Protein AF-A0A1E5MMP7-F1 (afdb_monomer_lite)

Foldseek 3Di:
DDQDDPPAPQFPDGDDQETEGEDADLEDEDDPSVLVVLVSSLVSRGAYEYEYAPNHDYDPVVVVSNVVSVHWYWHDDDQWIATDQAPDIGNDPVVRRPGDRPPPPPPPQPVPRDDDDDDDDDDDDPDDPPDDPCPVVVVVVVVVVVVVVVPCPDDDD

Sequence (157 aa):
MDDVTLAHPLVDAVGPGFVVHETDAAVVECSSERTGLLLEARRAGVVAVLLTPGSSRLTVAMSAMLRRTASSWVVREGDRYRAAGSDVVADDVATAMLAPQTVTRSATIGPGAVPWVEALVSVHHPASEAATLGRTAELLLAGLAGLADVGDVGPEA

Structure (mmCIF, N/CA/C/O backbone):
data_AF-A0A1E5MMP7-F1
#
_entry.id   AF-A0A1E5MMP7-F1
#
loop_
_atom_site.group_PDB
_atom_site.id
_atom_site.type_symbol
_atom_site.label_atom_id
_atom_site.label_alt_id
_atom_site.label_comp_id
_atom_site.label_asym_id
_atom_site.label_entity_id
_atom_site.label_seq_id
_atom_site.pdbx_PDB_ins_code
_atom_site.Cartn_x
_atom_site.Cartn_y
_atom_site.Cartn_z
_atom_site.occupancy
_atom_site.B_iso_or_equiv
_atom_site.auth_seq_id
_atom_site.auth_comp_id
_atom_site.auth_asym_id
_atom_site.auth_atom_id
_atom_site.pdbx_PDB_model_num
ATOM 1 N N . MET A 1 1 ? -17.734 -16.112 12.736 1.00 42.25 1 MET A N 1
ATOM 2 C CA . MET A 1 1 ? -16.912 -15.167 11.960 1.00 42.25 1 MET A CA 1
ATOM 3 C C . MET A 1 1 ? -15.584 -15.212 12.664 1.00 42.25 1 MET A C 1
ATOM 5 O O . MET A 1 1 ? -15.496 -14.675 13.758 1.00 42.25 1 MET A O 1
ATOM 9 N N . ASP A 1 2 ? -14.678 -16.048 12.167 1.00 48.28 2 ASP A N 1
ATOM 10 C CA . ASP A 1 2 ? -13.436 -16.332 12.880 1.00 48.28 2 ASP A CA 1
ATOM 11 C C . ASP A 1 2 ? -12.582 -15.070 12.871 1.00 48.28 2 ASP A C 1
ATOM 13 O O . ASP A 1 2 ? -12.334 -14.478 11.820 1.00 48.28 2 ASP A O 1
ATOM 17 N N . ASP A 1 3 ? -1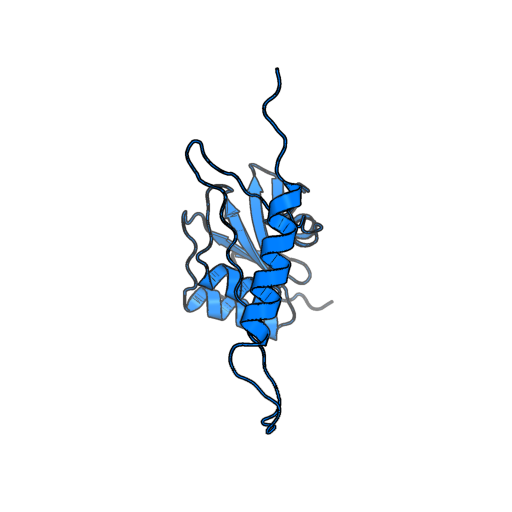2.235 -14.625 14.072 1.00 55.19 3 ASP A N 1
ATOM 18 C CA . ASP A 1 3 ? -11.435 -13.439 14.322 1.00 55.19 3 ASP A CA 1
ATOM 19 C C . ASP A 1 3 ? -10.042 -13.701 13.735 1.00 55.19 3 ASP A C 1
ATOM 21 O O . ASP A 1 3 ? -9.296 -14.549 14.236 1.00 55.19 3 ASP A O 1
ATOM 25 N N . VAL A 1 4 ? -9.715 -13.076 12.599 1.00 57.69 4 VAL A N 1
ATOM 26 C CA . VAL A 1 4 ? -8.447 -13.350 11.916 1.00 57.69 4 VAL A CA 1
ATOM 27 C C . VAL A 1 4 ? -7.315 -12.745 12.731 1.00 57.69 4 VAL A C 1
ATOM 29 O O . VAL A 1 4 ? -7.005 -11.565 12.621 1.00 57.69 4 VAL A O 1
ATOM 32 N N . THR A 1 5 ? -6.664 -13.576 13.535 1.00 66.50 5 THR A N 1
ATOM 33 C CA . THR A 1 5 ? -5.469 -13.197 14.287 1.00 66.50 5 THR A CA 1
ATOM 34 C C . THR A 1 5 ? -4.234 -13.662 13.519 1.00 66.50 5 THR A C 1
ATOM 36 O O . THR A 1 5 ? -3.766 -14.789 13.672 1.00 66.50 5 THR A O 1
ATOM 39 N N . LEU A 1 6 ? -3.697 -12.796 12.653 1.00 81.25 6 LEU A N 1
ATOM 40 C CA . LEU A 1 6 ? -2.367 -12.998 12.078 1.00 81.25 6 LEU A CA 1
ATOM 41 C C . LEU A 1 6 ? -1.324 -12.612 13.136 1.00 81.25 6 LEU A C 1
ATOM 43 O O . LEU A 1 6 ? -1.035 -11.433 13.334 1.00 81.25 6 LEU A O 1
ATOM 47 N N . ALA A 1 7 ? -0.771 -13.600 13.837 1.00 84.88 7 ALA A N 1
ATOM 48 C CA . ALA A 1 7 ? 0.271 -13.371 14.832 1.00 84.88 7 ALA A CA 1
ATOM 49 C C . ALA A 1 7 ? 1.629 -13.133 14.147 1.00 84.88 7 ALA A C 1
ATOM 51 O O . ALA A 1 7 ? 2.426 -14.056 13.997 1.00 84.88 7 ALA A O 1
ATOM 52 N N . HIS A 1 8 ? 1.883 -11.892 13.730 1.00 91.62 8 HIS A N 1
ATOM 53 C CA . HIS A 1 8 ? 3.151 -11.464 13.140 1.00 91.62 8 HIS A CA 1
ATOM 54 C C . HIS A 1 8 ? 3.699 -10.243 13.904 1.00 91.62 8 HIS A C 1
ATOM 56 O O . HIS A 1 8 ? 2.928 -9.339 14.221 1.00 91.62 8 HIS A O 1
ATOM 62 N N . PRO A 1 9 ? 5.013 -10.163 14.195 1.00 94.75 9 PRO A N 1
ATOM 63 C CA . PRO A 1 9 ? 5.583 -9.126 15.069 1.00 94.75 9 PRO A CA 1
ATOM 64 C C . PRO A 1 9 ? 5.453 -7.690 14.543 1.00 94.75 9 PRO A C 1
ATOM 66 O O . PRO A 1 9 ? 5.602 -6.750 15.310 1.00 94.75 9 PRO A O 1
ATOM 69 N N . LEU A 1 10 ? 5.200 -7.521 13.243 1.00 96.75 10 LEU A N 1
ATOM 70 C CA . LEU A 1 10 ? 4.954 -6.215 12.616 1.00 96.75 10 LEU A CA 1
ATOM 71 C C . LEU A 1 10 ? 3.470 -5.813 12.561 1.00 96.75 10 LEU A C 1
ATOM 73 O O . LEU A 1 10 ? 3.145 -4.827 11.909 1.00 96.75 10 LEU A O 1
ATOM 77 N N . VAL A 1 11 ? 2.561 -6.594 13.148 1.00 97.44 11 VAL A N 1
ATOM 78 C CA . VAL A 1 11 ? 1.138 -6.232 13.196 1.00 97.44 11 VAL A CA 1
ATOM 79 C C . VAL A 1 11 ? 0.896 -5.335 14.401 1.00 97.44 11 VAL A C 1
ATOM 81 O O . VAL A 1 11 ? 1.002 -5.779 15.541 1.00 97.44 11 VAL A O 1
ATOM 84 N N . ASP A 1 12 ? 0.528 -4.090 14.126 1.00 96.62 12 ASP A N 1
ATOM 85 C CA . ASP A 1 12 ? 0.220 -3.072 15.132 1.00 96.62 12 ASP A CA 1
ATOM 86 C C . ASP A 1 12 ? -1.281 -3.031 15.455 1.00 96.62 12 ASP A C 1
ATOM 88 O O . ASP A 1 12 ? -1.679 -2.763 16.588 1.00 96.62 12 ASP A O 1
ATOM 92 N N . ALA A 1 13 ? -2.131 -3.335 14.468 1.00 95.00 13 ALA A N 1
ATOM 93 C CA . ALA A 1 13 ? -3.575 -3.437 14.652 1.00 95.00 13 ALA A CA 1
ATOM 94 C C . ALA A 1 13 ? -4.201 -4.480 13.718 1.00 95.00 13 ALA A C 1
ATOM 96 O O . ALA A 1 13 ? -3.674 -4.799 12.651 1.00 95.00 13 ALA A O 1
ATOM 97 N N . VAL A 1 14 ? -5.366 -4.988 14.112 1.00 95.00 14 VAL A N 1
ATOM 98 C CA . VAL A 1 14 ? -6.152 -5.965 13.352 1.00 95.00 14 VAL A CA 1
ATOM 99 C C . VAL A 1 14 ? -7.551 -5.404 13.141 1.00 95.00 14 VAL A C 1
ATOM 101 O O . VAL A 1 14 ? -8.134 -4.821 14.055 1.00 95.00 14 VAL A O 1
ATOM 104 N N . GLY A 1 15 ? -8.092 -5.589 11.941 1.00 92.69 15 GLY A N 1
ATOM 105 C CA . GLY A 1 15 ? -9.480 -5.284 11.630 1.00 92.69 15 GLY A CA 1
ATOM 106 C C . GLY A 1 15 ? -10.137 -6.388 10.800 1.00 92.69 15 GLY A C 1
ATOM 107 O O . GLY A 1 15 ? -9.483 -7.355 10.399 1.00 92.69 15 GLY A O 1
ATOM 108 N N . PRO A 1 16 ? -11.446 -6.278 10.522 1.00 91.44 16 PRO A N 1
ATOM 109 C CA . PRO A 1 16 ? -12.168 -7.300 9.772 1.00 91.44 16 PRO A CA 1
ATOM 110 C C . PRO A 1 16 ? -11.598 -7.479 8.357 1.00 91.44 16 PRO A C 1
ATOM 112 O O . PRO A 1 16 ? -11.811 -6.647 7.477 1.00 91.44 16 PRO A O 1
ATOM 115 N N . GLY A 1 17 ? -10.871 -8.577 8.133 1.00 92.31 17 GLY A N 1
ATOM 116 C CA . GLY A 1 17 ? -10.273 -8.907 6.834 1.00 92.31 17 GLY A CA 1
ATOM 117 C C . GLY A 1 17 ? -8.964 -8.177 6.509 1.00 92.31 17 GLY A C 1
ATOM 118 O O . GLY A 1 17 ? -8.478 -8.296 5.382 1.00 92.31 17 GLY A O 1
ATOM 119 N N . PHE A 1 18 ? -8.374 -7.448 7.462 1.00 95.50 18 PHE A N 1
ATOM 120 C CA . PHE A 1 18 ? -7.105 -6.751 7.254 1.00 95.50 18 PHE A CA 1
ATOM 121 C C . PHE A 1 18 ? -6.245 -6.665 8.519 1.00 95.50 18 PHE A C 1
ATOM 123 O O . PHE A 1 18 ? -6.729 -6.768 9.643 1.00 95.50 18 PHE A O 1
ATOM 130 N N . VAL A 1 19 ? -4.951 -6.436 8.323 1.00 97.25 19 VAL A N 1
ATOM 131 C CA . VAL A 1 19 ? -3.984 -6.146 9.389 1.00 97.25 19 VAL A CA 1
ATOM 132 C C . VAL A 1 19 ? -3.212 -4.883 9.050 1.00 97.25 19 VAL A C 1
ATOM 134 O O . VAL A 1 19 ? -2.986 -4.598 7.876 1.00 97.25 19 VAL A O 1
ATOM 137 N N . VAL A 1 20 ? -2.803 -4.130 10.064 1.00 97.94 20 VAL A N 1
ATOM 138 C CA . VAL A 1 20 ? -2.092 -2.860 9.909 1.00 97.94 20 VAL A CA 1
ATOM 139 C C . VAL A 1 20 ? -0.668 -3.009 10.418 1.00 97.94 20 VAL A C 1
ATOM 141 O O . VAL A 1 20 ? -0.453 -3.510 11.519 1.00 97.94 20 VAL A O 1
ATOM 144 N N . HIS A 1 21 ? 0.280 -2.542 9.613 1.00 98.25 21 HIS A N 1
ATOM 145 C CA . HIS A 1 21 ? 1.643 -2.246 10.029 1.00 98.25 21 HIS A CA 1
ATOM 146 C C . HIS A 1 21 ? 1.875 -0.739 9.898 1.00 98.25 21 HIS A C 1
ATOM 148 O O . HIS A 1 21 ? 1.811 -0.202 8.789 1.00 98.25 21 HIS A O 1
ATOM 154 N N . GLU A 1 22 ? 2.133 -0.062 11.012 1.00 98.00 22 GLU A N 1
ATOM 155 C CA . GLU A 1 22 ? 2.418 1.366 11.071 1.00 98.00 22 GLU A CA 1
ATOM 156 C C . GLU A 1 22 ? 3.928 1.625 11.103 1.00 98.00 22 GLU A C 1
ATOM 158 O O . GLU A 1 22 ? 4.703 0.959 11.787 1.00 98.00 22 GLU A O 1
ATOM 163 N N . THR A 1 23 ? 4.370 2.627 10.347 1.00 97.81 23 THR A N 1
ATOM 164 C CA . THR A 1 23 ? 5.748 3.111 10.418 1.00 97.81 23 THR A CA 1
ATOM 165 C C . THR A 1 23 ? 5.822 4.598 10.096 1.00 97.81 23 THR A C 1
ATOM 167 O O . THR A 1 23 ? 5.119 5.103 9.222 1.00 97.81 23 THR A O 1
ATOM 170 N N . ASP A 1 24 ? 6.708 5.306 10.787 1.00 97.31 24 ASP A N 1
ATOM 171 C CA . ASP A 1 24 ? 7.023 6.720 10.580 1.00 97.31 24 ASP A CA 1
ATOM 172 C C . ASP A 1 24 ? 8.264 6.936 9.694 1.00 97.31 24 ASP A C 1
ATOM 174 O O . ASP A 1 24 ? 8.714 8.069 9.507 1.00 97.31 24 ASP A O 1
ATOM 178 N N . ALA A 1 25 ? 8.809 5.866 9.106 1.00 96.75 25 ALA A N 1
ATOM 179 C CA . ALA A 1 25 ? 9.983 5.942 8.251 1.00 96.75 25 ALA A CA 1
ATOM 180 C C . ALA A 1 25 ? 9.749 6.883 7.055 1.00 96.75 25 ALA A C 1
ATOM 182 O O . ALA A 1 25 ? 8.778 6.754 6.303 1.00 96.75 25 ALA A O 1
ATOM 183 N N . ALA A 1 26 ? 10.681 7.816 6.837 1.00 95.38 26 ALA A N 1
ATOM 184 C CA . ALA A 1 26 ? 10.625 8.744 5.704 1.00 95.38 26 ALA A CA 1
ATOM 185 C C . ALA A 1 26 ? 10.743 8.018 4.350 1.00 95.38 26 ALA A C 1
ATOM 187 O O . ALA A 1 26 ? 10.132 8.423 3.360 1.00 95.38 26 ALA A O 1
ATOM 188 N N . VAL A 1 27 ? 11.511 6.927 4.311 1.00 96.81 27 VAL A N 1
ATOM 189 C CA . VAL A 1 27 ? 11.618 6.019 3.167 1.00 96.81 27 VAL A CA 1
ATOM 190 C C . VAL A 1 27 ? 11.335 4.609 3.660 1.00 96.81 27 VAL A C 1
ATOM 192 O O . VAL A 1 27 ? 12.056 4.123 4.522 1.00 96.81 27 VAL A O 1
ATOM 195 N N . VAL A 1 28 ? 10.309 3.961 3.108 1.00 97.81 28 VAL A N 1
ATOM 196 C CA . VAL A 1 28 ? 9.929 2.591 3.468 1.00 97.81 28 VAL A CA 1
ATOM 197 C C . VAL A 1 28 ? 10.524 1.604 2.466 1.00 97.81 28 VAL A C 1
ATOM 199 O O . VAL A 1 28 ? 10.146 1.528 1.286 1.00 97.81 28 VAL A O 1
ATOM 202 N N . GLU A 1 29 ? 11.495 0.848 2.947 1.00 97.56 29 GLU A N 1
ATOM 203 C CA . GLU A 1 29 ? 12.198 -0.216 2.252 1.00 97.56 29 GLU A CA 1
ATOM 204 C C . GLU A 1 29 ? 11.446 -1.554 2.293 1.00 97.56 29 GLU A C 1
ATOM 206 O O . GLU A 1 29 ? 10.623 -1.827 3.167 1.00 97.56 29 GLU A O 1
ATOM 211 N N . CYS A 1 30 ? 11.758 -2.424 1.332 1.00 97.81 30 CYS A N 1
ATOM 212 C CA . CYS A 1 30 ? 11.223 -3.783 1.273 1.00 97.81 30 CYS A CA 1
ATOM 213 C C . CYS A 1 30 ? 12.120 -4.740 2.073 1.00 97.81 30 CYS A C 1
ATOM 215 O O . CYS A 1 30 ? 12.876 -5.516 1.489 1.00 97.81 30 CYS A O 1
ATOM 217 N N . SER A 1 31 ? 12.075 -4.656 3.404 1.00 97.75 31 SER A N 1
ATOM 218 C CA . SER A 1 31 ? 12.849 -5.549 4.277 1.00 97.75 31 SER A CA 1
ATOM 219 C C . SER A 1 31 ? 12.318 -6.992 4.248 1.00 97.75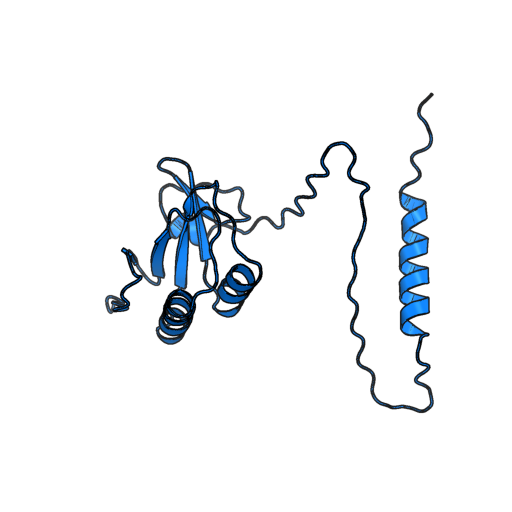 31 SER A C 1
ATOM 221 O O . SER A 1 31 ? 11.206 -7.262 3.771 1.00 97.75 31 SER A O 1
ATOM 223 N N . SER A 1 32 ? 13.105 -7.934 4.771 1.00 97.56 32 SER A N 1
ATOM 224 C CA . SER A 1 32 ? 12.701 -9.336 4.935 1.00 97.56 32 SER A CA 1
ATOM 225 C C . SER A 1 32 ? 11.456 -9.483 5.804 1.00 97.56 32 SER A C 1
ATOM 227 O O . SER A 1 32 ? 10.551 -10.232 5.449 1.00 97.56 32 SER A O 1
ATOM 229 N N . GLU A 1 33 ? 11.376 -8.737 6.903 1.00 96.94 33 GLU A N 1
ATOM 230 C CA . GLU A 1 33 ? 10.285 -8.808 7.877 1.00 96.94 33 GLU A CA 1
ATOM 231 C C . GLU A 1 33 ? 8.981 -8.286 7.272 1.00 96.94 33 GLU A C 1
ATOM 233 O O . GLU A 1 33 ? 7.941 -8.931 7.382 1.00 96.94 33 GLU A O 1
ATOM 238 N N . ARG A 1 34 ? 9.033 -7.151 6.560 1.00 97.75 34 ARG A N 1
ATOM 239 C CA . ARG A 1 34 ? 7.855 -6.620 5.857 1.00 97.75 34 ARG A CA 1
ATOM 240 C C . ARG A 1 34 ? 7.421 -7.547 4.733 1.00 97.75 34 ARG A C 1
ATOM 242 O O . ARG A 1 34 ? 6.233 -7.775 4.549 1.00 97.75 34 ARG A O 1
ATOM 249 N N . THR A 1 35 ? 8.374 -8.130 4.011 1.00 98.00 35 THR A N 1
ATOM 250 C CA . THR A 1 35 ? 8.063 -9.142 2.995 1.00 98.00 35 THR A CA 1
ATOM 251 C C . THR A 1 35 ? 7.372 -10.357 3.621 1.00 98.00 35 THR A C 1
ATOM 253 O O . THR A 1 35 ? 6.383 -10.834 3.068 1.00 98.00 35 THR A O 1
ATOM 256 N N . GLY A 1 36 ? 7.849 -10.820 4.783 1.00 97.56 36 GLY A N 1
ATOM 257 C CA . GLY A 1 36 ? 7.227 -11.883 5.574 1.00 97.56 36 GLY A CA 1
ATOM 258 C C . GLY A 1 36 ? 5.771 -11.567 5.902 1.00 97.56 36 GLY A C 1
ATOM 259 O O . GLY A 1 36 ? 4.885 -12.309 5.481 1.00 97.56 36 GLY A O 1
ATOM 260 N N . LEU A 1 37 ? 5.519 -10.403 6.511 1.00 97.81 37 LEU A N 1
ATOM 261 C CA . LEU A 1 37 ? 4.169 -9.927 6.823 1.00 97.81 37 LEU A CA 1
ATOM 262 C C . LEU A 1 37 ? 3.241 -9.956 5.601 1.00 97.81 37 LEU A C 1
ATOM 264 O O . LEU A 1 37 ? 2.144 -10.506 5.665 1.00 97.81 37 LEU A O 1
ATOM 268 N N . LEU A 1 38 ? 3.667 -9.362 4.480 1.00 98.00 38 LEU A N 1
ATOM 269 C CA . LEU A 1 38 ? 2.831 -9.244 3.281 1.00 98.00 38 LEU A CA 1
ATOM 270 C C . LEU A 1 38 ? 2.488 -10.616 2.678 1.00 98.00 38 LEU A C 1
ATOM 272 O O . LEU A 1 38 ? 1.375 -10.832 2.192 1.00 98.00 38 LEU A O 1
ATOM 276 N N . LEU A 1 39 ? 3.435 -11.556 2.708 1.00 96.88 39 LEU A N 1
ATOM 277 C CA . LEU A 1 39 ? 3.225 -12.918 2.218 1.00 96.88 39 LEU A CA 1
ATOM 278 C C . LEU A 1 39 ? 2.339 -13.739 3.158 1.00 96.88 39 LEU A C 1
ATOM 280 O O . LEU A 1 39 ? 1.486 -14.490 2.679 1.00 96.88 39 LEU A O 1
ATOM 284 N N . GLU A 1 40 ? 2.517 -13.597 4.469 1.00 96.94 40 GLU A N 1
ATOM 285 C CA . GLU A 1 40 ? 1.697 -14.269 5.476 1.00 96.94 40 GLU A CA 1
ATOM 286 C C . GLU A 1 40 ? 0.254 -13.765 5.460 1.00 96.94 40 GLU A C 1
ATOM 288 O O . GLU A 1 40 ? -0.664 -14.582 5.387 1.00 96.94 40 GLU A O 1
ATOM 293 N N . ALA A 1 41 ? 0.044 -12.446 5.409 1.00 96.00 41 ALA A N 1
ATOM 294 C CA . ALA A 1 41 ? -1.278 -11.840 5.266 1.00 96.00 41 ALA A CA 1
ATOM 295 C C . ALA A 1 41 ? -1.998 -12.364 4.015 1.00 96.00 41 ALA A C 1
ATOM 297 O O . ALA A 1 41 ? -3.124 -12.860 4.094 1.00 96.00 41 ALA A O 1
ATOM 298 N N . ARG A 1 42 ? -1.302 -12.379 2.869 1.00 94.75 42 ARG A N 1
ATOM 299 C CA . ARG A 1 42 ? -1.838 -12.940 1.622 1.00 94.75 42 ARG A CA 1
ATOM 300 C C . ARG A 1 42 ? -2.197 -14.418 1.760 1.00 94.75 42 ARG A C 1
ATOM 302 O O . ARG A 1 42 ? -3.230 -14.843 1.249 1.00 94.75 42 ARG A O 1
ATOM 309 N N . ARG A 1 43 ? -1.352 -15.214 2.423 1.00 93.44 43 ARG A N 1
ATOM 310 C CA . ARG A 1 43 ? -1.603 -16.644 2.660 1.00 93.44 43 ARG A CA 1
ATOM 311 C C . ARG A 1 43 ? -2.811 -16.868 3.569 1.00 93.44 43 ARG A C 1
ATOM 313 O O . ARG A 1 43 ? -3.548 -17.824 3.351 1.00 93.44 43 ARG A O 1
ATOM 320 N N . ALA A 1 44 ? -3.010 -15.990 4.546 1.00 92.50 44 ALA A N 1
ATOM 321 C CA . ALA A 1 44 ? -4.157 -15.983 5.447 1.00 92.50 44 ALA A CA 1
ATOM 322 C C . ALA A 1 44 ? -5.427 -15.378 4.816 1.00 92.50 44 ALA A C 1
ATOM 324 O O . ALA A 1 44 ? -6.482 -15.394 5.442 1.00 92.50 44 ALA A O 1
ATOM 325 N N . GLY A 1 45 ? -5.349 -14.861 3.584 1.00 93.19 45 GLY A N 1
ATOM 326 C CA . GLY A 1 45 ? -6.490 -14.266 2.889 1.00 93.19 45 GLY A CA 1
ATOM 327 C C . GLY A 1 45 ? -6.915 -12.903 3.440 1.00 93.19 45 GLY A C 1
ATOM 328 O O . GLY A 1 45 ? -8.059 -12.508 3.231 1.00 93.19 45 GLY A O 1
ATOM 329 N N . VAL A 1 46 ? -6.018 -12.189 4.126 1.00 94.44 46 VAL A N 1
ATOM 330 C CA . VAL A 1 46 ? -6.264 -10.834 4.640 1.00 94.44 46 VAL A CA 1
ATOM 331 C C . VAL A 1 46 ? -5.409 -9.794 3.937 1.00 94.44 46 VAL A C 1
ATOM 333 O O . VAL A 1 46 ? -4.305 -10.070 3.463 1.00 94.44 46 VAL A O 1
ATOM 336 N N . VAL A 1 47 ? -5.923 -8.568 3.882 1.00 95.31 47 VAL A N 1
ATOM 337 C CA . VAL A 1 47 ? -5.206 -7.428 3.312 1.00 95.31 47 VAL A CA 1
ATOM 338 C C . VAL A 1 47 ? -4.217 -6.905 4.347 1.00 95.31 47 VAL A C 1
ATOM 340 O O . VAL A 1 47 ? -4.604 -6.481 5.430 1.00 95.31 47 VAL A O 1
ATOM 343 N N . ALA A 1 48 ? -2.929 -6.901 4.022 1.00 97.44 48 ALA A N 1
ATOM 344 C CA . ALA A 1 48 ? -1.980 -6.103 4.786 1.00 97.44 48 ALA A CA 1
ATOM 345 C C . ALA A 1 48 ? -2.108 -4.628 4.382 1.00 97.44 48 ALA A C 1
ATOM 347 O O . ALA A 1 48 ? -2.127 -4.301 3.192 1.00 97.44 48 ALA A O 1
ATOM 348 N N . VAL A 1 49 ? -2.180 -3.747 5.372 1.00 98.25 49 VAL A N 1
ATOM 349 C CA . VAL A 1 49 ? -2.189 -2.297 5.213 1.00 98.25 49 VAL A CA 1
ATOM 350 C C . VAL A 1 49 ? -0.886 -1.751 5.774 1.00 98.25 49 VAL A C 1
ATOM 352 O O . VAL A 1 49 ? -0.615 -1.872 6.965 1.00 98.25 49 VAL A O 1
ATOM 355 N N . LEU A 1 50 ? -0.084 -1.134 4.914 1.00 98.50 50 LEU A N 1
ATOM 356 C CA . LEU A 1 50 ? 1.034 -0.308 5.343 1.00 98.50 50 LEU A CA 1
ATOM 357 C C . LEU A 1 50 ? 0.495 1.091 5.649 1.00 98.50 50 LEU A C 1
ATOM 359 O O . LEU A 1 50 ? 0.006 1.757 4.738 1.00 98.50 50 LEU A O 1
ATOM 363 N N . LEU A 1 51 ? 0.589 1.528 6.902 1.00 98.44 51 LEU A N 1
ATOM 364 C CA . LEU A 1 51 ? 0.159 2.848 7.351 1.00 98.44 51 LEU A CA 1
ATOM 365 C C . LEU A 1 51 ? 1.373 3.752 7.579 1.00 98.44 51 LEU A C 1
ATOM 367 O O . LEU A 1 51 ? 2.266 3.415 8.354 1.00 98.44 51 LEU A O 1
ATOM 371 N N . THR A 1 52 ? 1.406 4.909 6.917 1.00 98.38 52 THR A N 1
ATOM 372 C CA . THR A 1 52 ? 2.508 5.878 7.050 1.00 98.38 52 THR A CA 1
ATOM 373 C C . THR A 1 52 ? 2.002 7.311 7.207 1.00 98.38 52 THR A C 1
ATOM 375 O O . THR A 1 52 ? 0.889 7.616 6.784 1.00 98.38 52 THR A O 1
ATOM 378 N N . PRO A 1 53 ? 2.810 8.250 7.725 1.00 96.12 53 PRO A N 1
ATOM 379 C CA . PRO A 1 53 ? 2.587 9.680 7.515 1.00 96.12 53 PRO A CA 1
ATOM 380 C C . PRO A 1 53 ? 2.608 10.063 6.025 1.00 96.12 53 PRO A C 1
ATOM 382 O O . PRO A 1 53 ? 3.197 9.365 5.195 1.00 96.12 53 PRO A O 1
ATOM 385 N N . GLY A 1 54 ? 2.026 11.218 5.680 1.00 91.44 54 GLY A N 1
ATOM 386 C CA . GLY A 1 54 ? 2.028 11.743 4.302 1.00 91.44 54 GLY A CA 1
ATOM 387 C C . GLY A 1 54 ? 3.382 12.212 3.770 1.00 91.44 54 GLY A C 1
ATOM 388 O O . GLY A 1 54 ? 3.527 12.443 2.573 1.00 91.44 54 GLY A O 1
ATOM 389 N N . SER A 1 55 ? 4.387 12.330 4.637 1.00 91.12 55 SER A N 1
ATOM 390 C CA . SER A 1 55 ? 5.768 12.637 4.256 1.00 91.12 55 SER A CA 1
ATOM 391 C C . SER A 1 55 ? 6.561 11.411 3.789 1.00 91.12 55 SER A C 1
ATOM 393 O O . SER A 1 55 ? 7.625 11.578 3.187 1.00 91.12 55 SER A O 1
ATOM 395 N N . SER A 1 56 ? 6.071 10.197 4.054 1.00 94.44 56 SER A N 1
ATOM 396 C CA . SER A 1 56 ? 6.767 8.956 3.721 1.00 94.44 56 SER A CA 1
ATOM 397 C C . SER A 1 56 ? 6.721 8.645 2.228 1.00 94.44 56 SER A C 1
ATOM 399 O O . SER A 1 56 ? 5.771 8.967 1.514 1.00 94.44 56 SER A O 1
ATOM 401 N N . ARG A 1 57 ? 7.757 7.959 1.745 1.00 95.94 57 ARG A N 1
ATOM 402 C CA . ARG A 1 57 ? 7.846 7.460 0.368 1.00 95.94 57 ARG A CA 1
ATOM 403 C C . ARG A 1 57 ? 8.186 5.982 0.370 1.00 95.94 57 ARG A C 1
ATOM 405 O O . ARG A 1 57 ? 9.008 5.537 1.164 1.00 95.94 57 ARG A O 1
ATOM 412 N N . LEU A 1 58 ? 7.611 5.222 -0.554 1.00 96.56 58 LEU A N 1
ATOM 413 C CA . LEU A 1 58 ? 7.999 3.827 -0.745 1.00 96.56 58 LEU A CA 1
ATOM 414 C C . LEU A 1 58 ? 9.196 3.729 -1.685 1.00 96.56 58 LEU A C 1
ATOM 416 O O . LEU A 1 58 ? 9.258 4.403 -2.714 1.00 96.56 58 LEU A O 1
ATOM 420 N N . THR A 1 59 ? 10.108 2.810 -1.384 1.00 96.44 59 THR A N 1
ATOM 421 C CA . THR A 1 59 ? 11.024 2.299 -2.409 1.00 96.44 59 THR A CA 1
ATOM 422 C C . THR A 1 59 ? 10.234 1.614 -3.533 1.00 96.44 59 THR A C 1
ATOM 424 O O . THR A 1 59 ? 9.139 1.083 -3.315 1.00 96.44 59 THR A O 1
ATOM 427 N N . VAL A 1 60 ? 10.803 1.564 -4.743 1.00 94.69 60 VAL A N 1
ATOM 428 C CA . VAL A 1 60 ? 10.181 0.871 -5.891 1.00 94.69 60 VAL A CA 1
ATOM 429 C C . VAL A 1 60 ? 9.888 -0.596 -5.561 1.00 94.69 60 VAL A C 1
ATOM 431 O O . VAL A 1 60 ? 8.814 -1.099 -5.890 1.00 94.69 60 VAL A O 1
ATOM 434 N N . ALA A 1 61 ? 10.808 -1.260 -4.855 1.00 95.50 61 ALA A N 1
ATOM 435 C CA . ALA A 1 61 ? 10.648 -2.643 -4.418 1.00 95.50 61 ALA A CA 1
ATOM 436 C C . ALA A 1 61 ? 9.444 -2.820 -3.479 1.00 95.50 61 ALA A C 1
ATOM 438 O O . ALA A 1 61 ? 8.626 -3.709 -3.706 1.00 95.50 61 ALA A O 1
ATOM 439 N N . MET A 1 62 ? 9.284 -1.943 -2.482 1.00 97.81 62 MET A N 1
ATOM 440 C CA . MET A 1 62 ? 8.158 -2.022 -1.546 1.00 97.81 62 MET A CA 1
ATOM 441 C C . MET A 1 62 ? 6.825 -1.751 -2.254 1.00 97.81 62 MET A C 1
ATOM 443 O O . MET A 1 62 ? 5.861 -2.493 -2.084 1.00 97.81 62 MET A O 1
ATOM 447 N N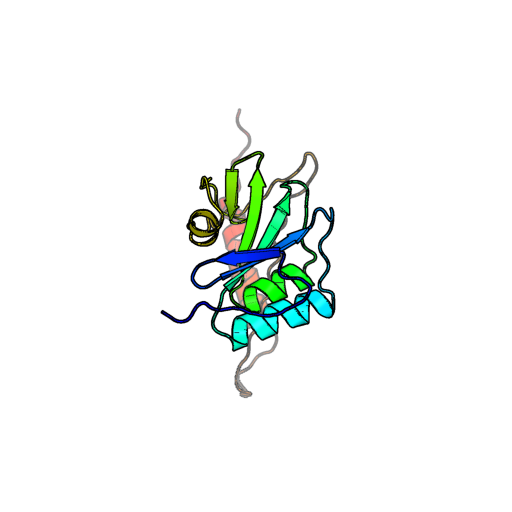 . SER A 1 63 ? 6.793 -0.746 -3.136 1.00 95.81 63 SER A N 1
ATOM 448 C CA . SER A 1 63 ? 5.622 -0.440 -3.966 1.00 95.81 63 SER A CA 1
ATOM 449 C C . SER A 1 63 ? 5.216 -1.626 -4.857 1.00 95.81 63 SER A C 1
ATOM 451 O O . SER A 1 63 ? 4.032 -1.946 -4.982 1.00 95.81 63 SER A O 1
ATOM 453 N N . ALA A 1 64 ? 6.189 -2.316 -5.463 1.00 94.75 64 ALA A N 1
ATOM 454 C CA . ALA A 1 64 ? 5.940 -3.518 -6.255 1.00 94.75 64 ALA A CA 1
ATOM 455 C C . ALA A 1 64 ? 5.451 -4.693 -5.397 1.00 94.75 64 ALA A C 1
ATOM 457 O O . ALA A 1 64 ? 4.559 -5.427 -5.827 1.00 94.75 64 ALA A O 1
ATOM 458 N N . MET A 1 65 ? 6.000 -4.855 -4.190 1.00 96.94 65 MET A N 1
ATOM 459 C CA . MET A 1 65 ? 5.590 -5.913 -3.273 1.00 96.94 65 MET A CA 1
ATOM 460 C C . MET A 1 65 ? 4.128 -5.750 -2.850 1.00 96.94 65 MET A C 1
ATOM 462 O O . MET A 1 65 ? 3.367 -6.700 -3.008 1.00 96.94 65 MET A O 1
ATOM 466 N N . LEU A 1 66 ? 3.712 -4.546 -2.435 1.00 96.25 66 LEU A N 1
ATOM 467 C CA . LEU A 1 66 ? 2.319 -4.269 -2.061 1.00 96.25 66 LEU A CA 1
ATOM 468 C C . LEU A 1 66 ? 1.339 -4.615 -3.189 1.00 96.25 66 LEU A C 1
ATOM 470 O O . LEU A 1 66 ? 0.342 -5.296 -2.959 1.00 96.25 66 LEU A O 1
ATOM 474 N N . ARG A 1 67 ? 1.657 -4.232 -4.436 1.00 93.62 67 ARG A N 1
ATOM 475 C CA . ARG A 1 67 ? 0.841 -4.609 -5.603 1.00 93.62 67 ARG A CA 1
ATOM 476 C C . ARG A 1 67 ? 0.771 -6.123 -5.791 1.00 93.62 67 ARG A C 1
ATOM 478 O O . ARG A 1 67 ? -0.304 -6.664 -6.033 1.00 93.62 67 ARG A O 1
ATOM 485 N N . ARG A 1 68 ? 1.905 -6.820 -5.677 1.00 94.50 68 ARG A N 1
ATOM 486 C CA . ARG A 1 68 ? 1.985 -8.279 -5.857 1.00 94.50 68 ARG A CA 1
ATOM 487 C C . ARG A 1 68 ? 1.175 -9.038 -4.805 1.00 94.50 68 ARG A C 1
ATOM 489 O O . ARG A 1 68 ? 0.665 -10.121 -5.098 1.00 94.50 68 ARG A O 1
ATOM 496 N N . THR A 1 69 ? 1.070 -8.495 -3.597 1.00 94.56 69 THR A N 1
ATOM 497 C CA . THR A 1 69 ? 0.325 -9.102 -2.492 1.00 94.56 69 THR A CA 1
ATOM 498 C C . THR A 1 69 ? -1.097 -8.572 -2.340 1.00 94.56 69 THR A C 1
ATOM 500 O O . THR A 1 69 ? -1.773 -8.986 -1.405 1.00 94.56 69 THR A O 1
ATOM 503 N N . ALA A 1 70 ? -1.567 -7.721 -3.264 1.00 93.69 70 ALA A N 1
ATOM 504 C CA . ALA A 1 70 ? -2.859 -7.033 -3.170 1.00 93.69 70 ALA A CA 1
ATOM 505 C C . ALA A 1 70 ? -3.048 -6.325 -1.812 1.00 93.69 70 ALA A C 1
ATOM 507 O O . ALA A 1 70 ? -4.126 -6.322 -1.225 1.00 93.69 70 ALA A O 1
ATOM 508 N N . SER A 1 71 ? -1.954 -5.768 -1.298 1.00 95.81 71 SER A N 1
ATOM 509 C CA . SER A 1 71 ? -1.882 -5.036 -0.038 1.00 95.81 71 SER A CA 1
ATOM 510 C C . SER A 1 71 ? -2.055 -3.541 -0.284 1.00 95.81 71 SER A C 1
ATOM 512 O O . SER A 1 71 ? -1.762 -3.045 -1.374 1.00 95.81 71 SER A O 1
ATOM 514 N N . SER A 1 72 ? -2.525 -2.819 0.730 1.00 96.06 72 SER A N 1
ATOM 515 C CA . SER A 1 72 ? -2.837 -1.395 0.618 1.00 96.06 72 SER A CA 1
ATOM 516 C C . SER A 1 72 ? -1.751 -0.531 1.253 1.00 96.06 72 SER A C 1
ATOM 518 O O . SER A 1 72 ? -1.154 -0.907 2.261 1.00 96.06 72 SER A O 1
ATOM 520 N N . TRP A 1 73 ? -1.505 0.638 0.665 1.00 97.62 73 TRP A N 1
ATOM 521 C CA . TRP A 1 73 ? -0.748 1.708 1.307 1.00 97.62 73 TRP A CA 1
ATOM 522 C C . TRP A 1 73 ? -1.730 2.801 1.705 1.00 97.62 73 TRP A C 1
ATOM 524 O O . TRP A 1 73 ? -2.378 3.395 0.845 1.00 97.62 73 TRP A O 1
ATOM 534 N N . VAL A 1 7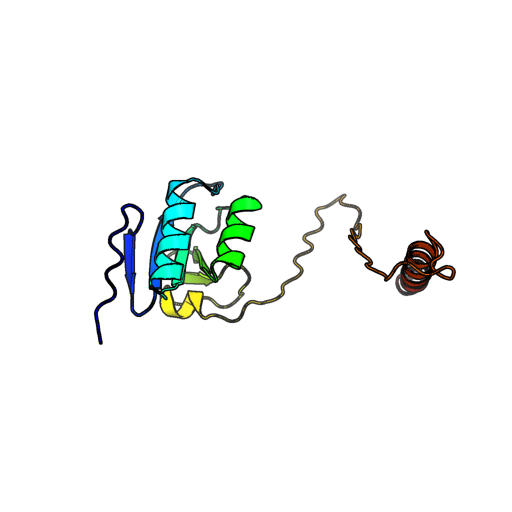4 ? -1.840 3.057 3.003 1.00 97.94 74 VAL A N 1
ATOM 535 C CA . VAL A 1 74 ? -2.673 4.114 3.569 1.00 97.94 74 VAL A CA 1
ATOM 536 C C . VAL A 1 74 ? -1.774 5.169 4.198 1.00 97.94 74 VAL A C 1
ATOM 538 O O . VAL A 1 74 ? -0.769 4.877 4.843 1.00 97.94 74 VAL A O 1
ATOM 541 N N . VAL A 1 75 ? -2.153 6.418 3.989 1.00 97.44 75 VAL A N 1
ATOM 542 C CA . VAL A 1 75 ? -1.491 7.602 4.504 1.00 97.44 75 VAL A CA 1
ATOM 543 C C . VAL A 1 75 ? -2.358 8.214 5.598 1.00 97.44 75 VAL A C 1
ATOM 545 O O . VAL A 1 75 ? -3.550 8.438 5.390 1.00 97.44 75 VAL A O 1
ATOM 548 N N . ARG A 1 76 ? -1.752 8.506 6.750 1.00 96.25 76 ARG A N 1
ATOM 549 C CA . ARG A 1 76 ? -2.349 9.291 7.832 1.00 96.25 76 ARG A CA 1
ATOM 550 C C . ARG A 1 76 ? -2.148 10.786 7.579 1.00 96.25 76 ARG A C 1
ATOM 552 O O . ARG A 1 76 ? -1.022 11.248 7.371 1.00 96.25 76 ARG A O 1
ATOM 559 N N . GLU A 1 77 ? -3.240 11.535 7.665 1.00 91.25 77 GLU A N 1
ATOM 560 C CA . GLU A 1 77 ? -3.326 12.989 7.515 1.00 91.25 77 GLU A CA 1
ATOM 561 C C . GLU A 1 77 ? -4.013 13.594 8.746 1.00 91.25 77 GLU A C 1
ATOM 563 O O . GLU A 1 77 ? -5.223 13.826 8.765 1.00 91.25 77 GLU A O 1
ATOM 568 N N . GLY A 1 78 ? -3.234 13.816 9.808 1.00 90.31 78 GLY A N 1
ATOM 569 C CA . GLY A 1 78 ? -3.789 14.151 11.122 1.00 90.31 78 GLY A CA 1
ATOM 570 C C . GLY A 1 78 ? -4.594 12.974 11.674 1.00 90.31 78 GLY A C 1
ATOM 571 O O . GLY A 1 78 ? -4.064 11.869 11.761 1.00 90.31 78 GLY A O 1
ATOM 572 N N . ASP A 1 79 ? -5.868 13.209 11.981 1.00 92.19 79 ASP A N 1
ATOM 573 C CA . ASP A 1 79 ? -6.792 12.192 12.507 1.00 92.19 79 ASP A CA 1
ATOM 574 C C . ASP A 1 79 ? -7.552 11.429 11.406 1.00 92.19 79 ASP A C 1
ATOM 576 O O . ASP A 1 79 ? -8.454 10.648 11.698 1.00 92.19 79 ASP A O 1
ATOM 580 N N . ARG A 1 80 ? -7.217 11.666 10.130 1.00 96.12 80 ARG A N 1
ATOM 581 C CA . ARG A 1 80 ? -7.878 11.046 8.974 1.00 96.12 80 ARG A CA 1
ATOM 582 C C . ARG A 1 80 ? -6.913 10.218 8.132 1.00 96.12 80 ARG A C 1
ATOM 584 O O . ARG A 1 80 ? -5.693 10.321 8.264 1.00 96.12 80 ARG A O 1
ATOM 591 N N . TYR A 1 81 ? -7.470 9.403 7.245 1.00 97.44 81 TYR A N 1
ATOM 592 C CA . TYR A 1 81 ? -6.756 8.396 6.466 1.00 97.44 81 TYR A CA 1
ATOM 593 C C . TYR A 1 81 ? -7.094 8.496 4.984 1.00 97.44 81 TYR A C 1
ATOM 595 O O . TYR A 1 81 ? -8.207 8.850 4.607 1.00 97.44 81 TYR A O 1
ATOM 603 N N . ARG A 1 82 ? -6.145 8.141 4.123 1.00 96.12 82 ARG A N 1
ATOM 604 C CA . ARG A 1 82 ? -6.328 8.143 2.669 1.00 96.12 82 ARG A CA 1
ATOM 605 C C . ARG A 1 82 ? -5.502 7.036 2.039 1.00 96.12 82 ARG A C 1
ATOM 607 O O . ARG A 1 82 ? -4.324 6.910 2.360 1.00 96.12 82 ARG A O 1
ATOM 614 N N . ALA A 1 83 ? -6.066 6.247 1.129 1.00 94.69 83 ALA A N 1
ATOM 615 C CA . ALA A 1 83 ? -5.239 5.332 0.344 1.00 94.69 83 ALA A CA 1
ATOM 616 C C . ALA A 1 83 ? -4.276 6.123 -0.552 1.00 94.69 83 ALA A C 1
ATOM 618 O O . ALA A 1 83 ? -4.662 7.106 -1.185 1.00 94.69 83 ALA A O 1
ATOM 619 N N . ALA A 1 84 ? -3.021 5.695 -0.629 1.00 89.62 84 ALA A N 1
ATOM 620 C CA . ALA A 1 84 ? -2.027 6.334 -1.473 1.00 89.62 84 ALA A CA 1
ATOM 621 C C . ALA A 1 84 ? -2.442 6.236 -2.947 1.00 89.62 84 ALA A C 1
ATOM 623 O O . ALA A 1 84 ? -2.551 5.141 -3.487 1.00 89.62 84 ALA A O 1
ATOM 624 N N . GLY A 1 85 ? -2.657 7.385 -3.591 1.00 83.12 85 GLY A N 1
ATOM 625 C CA . GLY A 1 85 ? -3.211 7.456 -4.947 1.00 83.12 85 GLY A CA 1
ATOM 626 C C . GLY A 1 85 ? -4.723 7.694 -4.998 1.00 83.12 85 GLY A C 1
ATOM 627 O O . GLY A 1 85 ? -5.264 7.841 -6.082 1.00 83.12 85 GLY A O 1
ATOM 628 N N . SER A 1 86 ? -5.414 7.789 -3.863 1.00 88.62 86 SER A N 1
ATOM 629 C CA . SER A 1 86 ? -6.789 8.292 -3.791 1.00 88.62 86 SER A CA 1
ATOM 630 C C . SER A 1 86 ? -6.801 9.769 -3.391 1.00 88.62 86 SER A C 1
ATOM 632 O O . SER A 1 86 ? -5.894 10.240 -2.706 1.00 88.62 86 SER A O 1
ATOM 634 N N . ASP A 1 87 ? -7.829 10.506 -3.802 1.00 89.25 87 ASP A N 1
ATOM 635 C CA . ASP A 1 87 ? -8.190 11.829 -3.277 1.00 89.25 87 ASP A CA 1
ATOM 636 C C . ASP A 1 87 ? -9.255 11.756 -2.166 1.00 89.25 87 ASP A C 1
ATOM 638 O O . ASP A 1 87 ? -9.544 12.760 -1.514 1.00 89.25 87 ASP A O 1
ATOM 642 N N . VAL A 1 88 ? -9.791 10.563 -1.895 1.00 91.81 88 VAL A N 1
ATOM 643 C CA . VAL A 1 88 ? -10.815 10.334 -0.875 1.00 91.81 88 VAL A CA 1
ATOM 644 C C . VAL A 1 88 ? -10.175 10.179 0.502 1.00 91.81 88 VAL A C 1
ATOM 646 O O . VAL A 1 88 ? -9.422 9.240 0.761 1.00 91.81 88 VAL A O 1
ATOM 649 N N . VAL A 1 89 ? -10.517 11.096 1.403 1.00 94.62 89 VAL A N 1
ATOM 650 C CA . VAL A 1 89 ? -10.137 11.047 2.818 1.00 94.62 89 VAL A CA 1
ATOM 651 C C . VAL A 1 89 ? -11.259 10.382 3.620 1.00 94.62 89 VAL A C 1
ATOM 653 O O . VAL A 1 89 ? -12.431 10.687 3.407 1.00 94.62 89 VAL A O 1
ATOM 656 N N . ALA A 1 90 ? -10.900 9.504 4.552 1.00 96.19 90 ALA A N 1
ATOM 657 C CA . ALA A 1 90 ? -11.807 8.759 5.414 1.00 96.19 90 ALA A CA 1
ATOM 658 C C . ALA A 1 90 ? -11.419 8.883 6.895 1.00 96.19 90 ALA A C 1
ATOM 660 O O . ALA A 1 90 ? -10.275 9.195 7.228 1.00 96.19 90 ALA A O 1
ATOM 661 N N . ASP A 1 91 ? -12.373 8.605 7.781 1.00 97.19 91 ASP A N 1
ATOM 662 C CA . ASP A 1 91 ? -12.184 8.695 9.235 1.00 97.19 91 ASP A CA 1
ATOM 663 C C . ASP A 1 91 ? -11.534 7.435 9.833 1.00 97.19 91 ASP A C 1
ATOM 665 O O . ASP A 1 91 ? -11.085 7.441 10.977 1.00 97.19 91 ASP A O 1
ATOM 669 N N . ASP A 1 92 ? -11.439 6.354 9.055 1.00 95.94 92 ASP A N 1
ATOM 670 C CA . ASP A 1 92 ? -10.848 5.091 9.482 1.00 95.94 92 ASP A CA 1
ATOM 671 C C . ASP A 1 92 ? -10.061 4.394 8.355 1.00 95.94 92 ASP A C 1
ATOM 673 O O . ASP A 1 92 ? -10.245 4.652 7.159 1.00 95.94 92 ASP A O 1
ATOM 677 N N . VAL A 1 93 ? -9.167 3.485 8.754 1.00 96.25 93 VAL A N 1
ATOM 678 C CA . VAL A 1 93 ? -8.282 2.739 7.845 1.00 96.25 93 VAL A CA 1
ATOM 679 C C . VAL A 1 93 ? -9.056 1.789 6.928 1.00 96.25 93 VAL A C 1
ATOM 681 O O . VAL A 1 93 ? -8.667 1.626 5.771 1.00 96.25 93 VAL A O 1
ATOM 684 N N . ALA A 1 94 ? -10.139 1.173 7.411 1.00 95.38 94 ALA A N 1
ATOM 685 C CA . ALA A 1 94 ? -10.904 0.192 6.645 1.00 95.38 94 ALA A CA 1
ATOM 686 C C . ALA A 1 94 ? -11.619 0.858 5.462 1.00 95.38 94 ALA A C 1
ATOM 688 O O . ALA A 1 94 ? -11.570 0.363 4.336 1.00 95.38 94 ALA A O 1
ATOM 689 N N . THR A 1 95 ? -12.215 2.022 5.698 1.00 95.81 95 THR A N 1
ATOM 690 C CA . THR A 1 95 ? -12.826 2.853 4.664 1.00 95.81 95 THR A CA 1
ATOM 691 C C . THR A 1 95 ? -11.760 3.402 3.716 1.00 95.81 95 THR A C 1
ATOM 693 O O . THR A 1 95 ? -11.922 3.320 2.498 1.00 95.81 95 THR A O 1
ATOM 696 N N . ALA A 1 96 ? -10.634 3.897 4.244 1.00 95.75 96 ALA A N 1
ATOM 697 C CA . ALA A 1 96 ? -9.552 4.432 3.419 1.00 95.75 96 ALA A CA 1
ATOM 698 C C . ALA A 1 96 ? -8.959 3.383 2.468 1.00 95.75 96 ALA A C 1
ATOM 700 O O . ALA A 1 96 ? -8.770 3.679 1.292 1.00 95.75 96 ALA A O 1
ATOM 701 N N . MET A 1 97 ? -8.684 2.158 2.934 1.00 94.06 97 MET A N 1
ATOM 702 C CA . MET A 1 97 ? -8.056 1.123 2.100 1.00 94.06 97 MET A CA 1
ATOM 703 C C . MET A 1 97 ? -8.949 0.643 0.946 1.00 94.06 97 MET A C 1
ATOM 705 O O . MET A 1 97 ? -8.431 0.114 -0.036 1.00 94.06 97 MET A O 1
ATOM 709 N N . LEU A 1 98 ? -10.268 0.822 1.070 1.00 92.00 98 LEU A N 1
ATOM 710 C CA . LEU A 1 98 ? -11.266 0.487 0.052 1.00 92.00 98 LEU A CA 1
ATOM 711 C C . LEU A 1 98 ? -11.564 1.660 -0.893 1.00 92.00 98 LEU A C 1
ATOM 713 O O . LEU A 1 98 ? -12.332 1.498 -1.844 1.00 92.00 98 LEU A O 1
ATOM 717 N N . ALA A 1 99 ? -10.980 2.835 -0.642 1.00 90.12 99 ALA A N 1
ATOM 718 C CA . ALA A 1 99 ? -11.222 4.015 -1.449 1.00 90.12 99 ALA A CA 1
ATOM 719 C C . ALA A 1 99 ? -10.790 3.795 -2.912 1.00 90.12 99 ALA A C 1
ATOM 721 O O . ALA A 1 99 ? -9.719 3.220 -3.168 1.00 90.12 99 ALA A O 1
ATOM 722 N N . PRO A 1 100 ? -11.583 4.286 -3.887 1.00 83.69 100 PRO A N 1
ATOM 723 C CA . PRO A 1 100 ? -11.208 4.246 -5.289 1.00 83.69 100 PRO A CA 1
ATOM 724 C C . PRO A 1 100 ? -9.826 4.862 -5.491 1.00 83.69 100 PRO A C 1
ATOM 726 O O . PRO A 1 100 ? -9.530 5.953 -5.001 1.00 83.69 100 PRO A O 1
ATOM 729 N N . GLN A 1 101 ? -8.978 4.144 -6.219 1.00 77.88 101 GLN A N 1
ATOM 730 C CA . GLN A 1 101 ? -7.687 4.665 -6.633 1.00 77.88 101 GLN A CA 1
ATOM 731 C C . GLN A 1 101 ? -7.927 5.658 -7.761 1.00 77.88 101 GLN A C 1
ATOM 733 O O . GLN A 1 101 ? -8.408 5.291 -8.837 1.00 77.88 101 GLN A O 1
ATOM 738 N N . THR A 1 102 ? -7.588 6.916 -7.525 1.00 66.94 102 THR A N 1
ATOM 739 C CA . THR A 1 102 ? -7.545 7.911 -8.582 1.00 66.94 102 THR A CA 1
ATOM 740 C C . THR A 1 102 ? -6.293 7.583 -9.383 1.00 66.94 102 THR A C 1
ATOM 742 O O . THR A 1 102 ? -5.175 7.610 -8.870 1.00 66.94 102 THR A O 1
ATOM 745 N N . VAL A 1 103 ? -6.438 7.214 -10.657 1.00 53.81 103 VAL A N 1
ATOM 746 C CA . VAL A 1 103 ? -5.278 7.125 -11.556 1.00 53.81 103 VAL A CA 1
ATOM 747 C C . VAL A 1 103 ? -4.829 8.556 -11.848 1.00 53.81 103 VAL A C 1
ATOM 749 O O . VAL A 1 103 ? -4.996 9.084 -12.944 1.00 53.81 103 VAL A O 1
ATOM 752 N N . THR A 1 104 ? -4.289 9.228 -10.838 1.00 46.62 104 THR A N 1
ATOM 753 C CA . THR A 1 104 ? -3.684 10.535 -10.989 1.00 46.62 104 THR A CA 1
ATOM 754 C C . THR A 1 104 ? -2.302 10.275 -11.555 1.00 46.62 104 THR A C 1
ATOM 756 O O . THR A 1 104 ? -1.349 9.987 -10.829 1.00 46.62 104 THR A O 1
ATOM 759 N N . ARG A 1 105 ? -2.178 10.367 -12.883 1.00 45.72 105 ARG A N 1
ATOM 760 C CA . ARG A 1 105 ? -0.898 10.694 -13.519 1.00 45.72 105 ARG A CA 1
ATOM 761 C C . ARG A 1 105 ? -0.476 12.066 -12.987 1.00 45.72 105 ARG A C 1
ATOM 763 O O . ARG A 1 105 ? -0.764 13.090 -13.594 1.00 45.72 105 ARG A O 1
ATOM 770 N N . SER A 1 106 ? 0.156 12.097 -11.819 1.00 42.72 106 SER A N 1
ATOM 771 C CA . SER A 1 106 ? 0.746 13.319 -11.290 1.00 42.72 106 SER A CA 1
ATOM 772 C C . SER A 1 106 ? 2.089 13.520 -11.977 1.00 42.72 106 SER A C 1
ATOM 774 O O . SER A 1 106 ? 3.109 12.978 -11.557 1.00 42.72 106 SER A O 1
ATOM 776 N N . ALA A 1 107 ? 2.080 14.262 -13.079 1.00 45.94 107 ALA A N 1
ATOM 777 C CA . ALA A 1 107 ? 3.285 14.867 -13.615 1.00 45.94 107 ALA A CA 1
ATOM 778 C C . ALA A 1 107 ? 3.456 16.227 -12.929 1.00 45.94 107 ALA A C 1
ATOM 780 O O . ALA A 1 107 ? 3.121 17.261 -13.501 1.00 45.94 107 ALA A O 1
ATOM 781 N N . THR A 1 108 ? 3.944 16.254 -11.685 1.00 47.41 108 THR A N 1
ATOM 782 C CA . THR A 1 108 ? 4.429 17.522 -11.128 1.00 47.41 108 THR A CA 1
ATOM 783 C C . THR A 1 108 ? 5.766 17.830 -11.796 1.00 47.41 108 THR A C 1
ATOM 785 O O . THR A 1 108 ? 6.827 17.413 -11.336 1.00 47.41 108 THR A O 1
ATOM 788 N N . ILE A 1 109 ? 5.705 18.512 -12.937 1.00 57.44 109 ILE A N 1
ATOM 789 C CA . ILE A 1 109 ? 6.874 19.023 -13.649 1.00 57.44 109 ILE A CA 1
ATOM 790 C C . ILE A 1 109 ? 7.338 20.264 -12.879 1.00 57.44 109 ILE A C 1
ATOM 792 O O . ILE A 1 109 ? 6.663 21.291 -12.874 1.00 57.44 109 ILE A O 1
ATOM 796 N N . GLY A 1 110 ? 8.449 20.147 -12.147 1.00 60.53 110 GLY A N 1
ATOM 797 C CA . GLY A 1 110 ? 9.054 21.284 -11.449 1.00 60.53 110 GLY A CA 1
ATOM 798 C C . GLY A 1 110 ? 9.552 22.359 -12.429 1.00 60.53 110 GLY A C 1
ATOM 799 O O . GLY A 1 110 ? 9.773 22.060 -13.604 1.0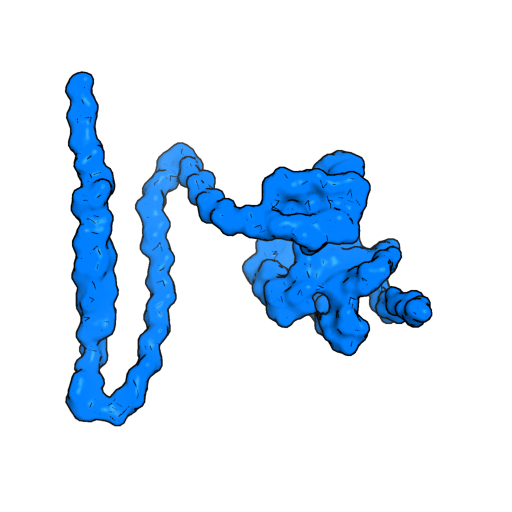0 60.53 110 GLY A O 1
ATOM 800 N N . PRO A 1 111 ? 9.765 23.608 -11.978 1.00 58.97 111 PRO A N 1
ATOM 801 C CA . PRO A 1 111 ? 10.325 24.653 -12.831 1.00 58.97 111 PRO A CA 1
ATOM 802 C C . PRO A 1 111 ? 11.689 24.212 -13.388 1.00 58.97 111 PRO A C 1
ATOM 804 O O . PRO A 1 111 ? 12.601 23.888 -12.630 1.00 58.97 111 PRO A O 1
ATOM 807 N N . GLY A 1 112 ? 11.804 24.163 -14.720 1.00 66.81 112 GLY A N 1
ATOM 808 C CA . GLY A 1 112 ? 13.000 23.703 -15.436 1.00 66.81 112 GLY A CA 1
ATOM 809 C C . GLY A 1 112 ? 13.017 22.216 -15.815 1.00 66.81 112 GLY A C 1
ATOM 810 O O . GLY A 1 112 ? 13.961 21.779 -16.471 1.00 66.81 112 GLY A O 1
ATOM 811 N N . ALA A 1 113 ? 11.999 21.430 -15.450 1.00 64.19 113 ALA A N 1
ATOM 812 C CA . ALA A 1 113 ? 11.876 20.062 -15.939 1.00 64.19 113 ALA A CA 1
ATOM 813 C C . ALA A 1 113 ? 11.346 20.058 -17.381 1.00 64.19 113 ALA A C 1
ATOM 815 O O . ALA A 1 113 ? 10.301 20.631 -17.686 1.00 64.19 113 ALA A O 1
ATOM 816 N N . VAL A 1 114 ? 12.079 19.395 -18.273 1.00 73.00 114 VAL A N 1
ATOM 817 C CA . VAL A 1 114 ? 11.632 19.141 -19.643 1.00 73.00 114 VAL A CA 1
ATOM 818 C C . VAL A 1 114 ? 10.690 17.938 -19.588 1.00 73.00 114 VAL A C 1
ATOM 820 O O . VAL A 1 114 ? 11.135 16.875 -19.149 1.00 73.00 114 VAL A O 1
ATOM 823 N N . PRO A 1 115 ? 9.406 18.059 -19.972 1.00 63.19 115 PRO A N 1
ATOM 824 C CA . PRO A 1 115 ? 8.536 16.898 -20.094 1.00 63.19 115 PRO A CA 1
ATOM 825 C C . PRO A 1 115 ? 9.171 15.902 -21.060 1.00 63.19 115 PRO A C 1
ATOM 827 O O . PRO A 1 115 ? 9.481 16.235 -22.201 1.00 63.19 115 PRO A O 1
ATOM 830 N N . TRP A 1 116 ? 9.360 14.674 -20.600 1.00 64.00 116 TRP A N 1
ATOM 831 C CA . TRP A 1 116 ? 9.826 13.575 -21.428 1.00 64.00 116 TRP A CA 1
ATOM 832 C C . TRP A 1 116 ? 8.932 12.367 -21.183 1.00 64.00 116 TRP A C 1
ATOM 834 O O . TRP A 1 116 ? 8.372 12.186 -20.100 1.00 64.00 116 TRP A O 1
ATOM 844 N N . VAL A 1 117 ? 8.759 11.563 -22.225 1.00 63.44 117 VAL A N 1
ATOM 845 C CA . VAL A 1 117 ? 7.962 10.342 -22.175 1.00 63.44 117 VAL A CA 1
ATOM 846 C C . VAL A 1 117 ? 8.919 9.166 -22.255 1.00 63.44 117 VAL A C 1
ATOM 848 O O . VAL A 1 117 ? 9.633 9.018 -23.245 1.00 63.44 117 VAL A O 1
ATOM 851 N N . GLU A 1 118 ? 8.918 8.322 -21.225 1.00 67.06 118 GLU A N 1
ATOM 852 C CA . GLU A 1 118 ? 9.518 6.992 -21.304 1.00 67.06 118 GLU A CA 1
ATOM 853 C C . GLU A 1 118 ? 8.470 5.977 -21.745 1.00 67.06 118 GLU A C 1
ATOM 855 O O . GLU A 1 118 ? 7.375 5.917 -21.181 1.00 67.06 118 GLU A O 1
ATOM 860 N N . ALA A 1 119 ? 8.822 5.136 -22.713 1.00 65.38 119 ALA A N 1
ATOM 861 C CA . ALA A 1 119 ? 8.028 3.977 -23.083 1.00 65.38 119 ALA A CA 1
ATOM 862 C C . ALA A 1 119 ? 8.933 2.746 -23.148 1.00 65.38 119 ALA A C 1
ATOM 864 O O . ALA A 1 119 ? 9.891 2.707 -23.919 1.00 65.38 119 ALA A O 1
ATOM 865 N N . LEU A 1 120 ? 8.601 1.723 -22.361 1.00 76.38 120 LEU A N 1
ATOM 866 C CA . LEU A 1 120 ? 9.207 0.402 -22.473 1.00 76.38 120 LEU A CA 1
ATOM 867 C C . LEU A 1 120 ? 8.244 -0.509 -23.233 1.00 76.38 120 LEU A C 1
ATOM 869 O O . LEU A 1 120 ? 7.125 -0.746 -22.778 1.00 76.38 120 LEU A O 1
ATOM 873 N N . VAL A 1 121 ? 8.680 -1.034 -24.379 1.00 71.94 121 VAL A N 1
ATOM 874 C CA . VAL A 1 121 ? 7.868 -1.930 -25.209 1.00 71.94 121 VAL A CA 1
ATOM 875 C C . VAL A 1 121 ? 8.583 -3.264 -25.370 1.00 71.94 121 VAL A C 1
ATOM 877 O O . VAL A 1 121 ? 9.680 -3.324 -25.917 1.00 71.94 121 VAL A O 1
ATOM 880 N N . SER A 1 122 ? 7.945 -4.340 -24.908 1.00 77.31 122 SER A N 1
ATOM 881 C CA . SER A 1 122 ? 8.388 -5.711 -25.170 1.00 77.31 122 SER A CA 1
ATOM 882 C C . SER A 1 122 ? 7.449 -6.349 -26.182 1.00 77.31 122 SER A C 1
ATOM 884 O O . SER A 1 122 ? 6.237 -6.379 -25.967 1.00 77.31 122 SER A O 1
ATOM 886 N N . VAL A 1 123 ? 8.000 -6.867 -27.279 1.00 72.19 123 VAL A N 1
ATOM 887 C CA . VAL A 1 123 ? 7.227 -7.575 -28.303 1.00 72.19 123 VAL A CA 1
ATOM 888 C C . VAL A 1 123 ? 7.752 -8.990 -28.436 1.00 72.19 123 VAL A C 1
ATOM 890 O O . VAL A 1 123 ? 8.921 -9.213 -28.737 1.00 72.19 123 VAL A O 1
ATOM 893 N N . HIS A 1 124 ? 6.854 -9.945 -28.230 1.00 73.69 124 HIS A N 1
ATOM 894 C CA . HIS A 1 124 ? 7.115 -11.359 -28.432 1.00 73.69 124 HIS A CA 1
ATOM 895 C C . HIS A 1 124 ? 6.417 -11.786 -29.718 1.00 73.69 124 HIS A C 1
ATOM 897 O O . HIS A 1 124 ? 5.203 -11.632 -29.842 1.00 73.69 124 HIS A O 1
ATOM 903 N N . HIS A 1 125 ? 7.173 -12.326 -30.668 1.00 68.88 125 HIS A N 1
ATOM 904 C CA . HIS A 1 125 ? 6.611 -12.939 -31.863 1.00 68.88 125 HIS A CA 1
ATOM 905 C C . HIS A 1 125 ? 7.135 -14.373 -32.008 1.00 68.88 125 HIS A C 1
ATOM 907 O O . HIS A 1 125 ? 8.268 -14.659 -31.607 1.00 68.88 125 HIS A O 1
ATOM 913 N N . PRO A 1 126 ? 6.344 -15.290 -32.587 1.00 72.50 126 PRO A N 1
ATOM 914 C CA . PRO A 1 126 ? 6.858 -16.587 -33.001 1.00 72.50 126 PRO A CA 1
ATOM 915 C C . PRO A 1 126 ? 7.969 -16.399 -34.043 1.00 72.50 126 PRO A C 1
ATOM 917 O O . PRO A 1 126 ? 7.914 -15.486 -34.874 1.00 72.50 126 PRO A O 1
ATOM 920 N N . ALA A 1 127 ? 8.999 -17.243 -33.989 1.00 71.12 127 ALA A N 1
ATOM 921 C CA . ALA A 1 127 ? 10.061 -17.231 -34.987 1.00 71.12 127 ALA A CA 1
ATOM 922 C C . ALA A 1 127 ? 9.467 -17.631 -36.346 1.00 71.12 127 ALA A C 1
ATOM 924 O O . ALA A 1 127 ? 8.957 -18.737 -36.507 1.00 71.12 127 ALA A O 1
ATOM 925 N N . SER A 1 128 ? 9.492 -16.712 -37.306 1.00 76.06 128 SER A N 1
ATOM 926 C CA . SER A 1 128 ? 9.073 -16.951 -38.686 1.00 76.06 128 SER A CA 1
ATOM 927 C C . SER A 1 128 ? 10.035 -16.233 -39.621 1.00 76.06 128 SER A C 1
ATOM 929 O O . SER A 1 128 ? 10.640 -15.237 -39.230 1.00 76.06 128 SER A O 1
ATOM 931 N N . GLU A 1 129 ? 10.162 -16.704 -40.858 1.00 70.06 129 GLU A N 1
ATOM 932 C CA . GLU A 1 129 ? 11.029 -16.067 -41.861 1.00 70.06 129 GLU A CA 1
ATOM 933 C C . GLU A 1 129 ? 10.590 -14.630 -42.197 1.00 70.06 129 GLU A C 1
ATOM 935 O O . GLU A 1 129 ? 11.401 -13.814 -42.618 1.00 70.06 129 GLU A O 1
ATOM 940 N N . ALA A 1 130 ? 9.319 -14.293 -41.948 1.00 68.31 130 ALA A N 1
ATOM 941 C CA . ALA A 1 130 ? 8.779 -12.945 -42.114 1.00 68.31 130 ALA A CA 1
ATOM 942 C C . ALA A 1 130 ? 9.110 -11.997 -40.943 1.00 68.31 130 ALA A C 1
ATOM 944 O O . ALA A 1 130 ? 8.870 -10.790 -41.037 1.00 68.31 130 ALA A O 1
ATOM 945 N N . ALA A 1 131 ? 9.632 -12.513 -39.825 1.00 65.31 131 ALA A N 1
ATOM 946 C CA . ALA A 1 131 ? 9.941 -11.704 -38.657 1.00 65.31 131 ALA A CA 1
ATOM 947 C C . ALA A 1 131 ? 11.185 -10.844 -38.905 1.00 65.31 131 ALA A C 1
ATOM 949 O O . ALA A 1 131 ? 12.324 -11.277 -38.739 1.00 65.31 131 ALA A O 1
ATOM 950 N N . THR A 1 132 ? 10.956 -9.593 -39.291 1.00 65.50 132 THR A N 1
ATOM 951 C CA . THR A 1 132 ? 12.029 -8.614 -39.463 1.00 65.50 132 THR A CA 1
ATOM 952 C C . THR A 1 132 ? 12.286 -7.914 -38.132 1.00 65.50 132 THR A C 1
ATOM 954 O O . THR A 1 132 ? 11.444 -7.153 -37.646 1.00 65.50 132 THR A O 1
ATOM 957 N N . LEU A 1 133 ? 13.454 -8.167 -37.535 1.00 67.38 133 LEU A N 1
ATOM 958 C CA . LEU A 1 133 ? 13.916 -7.437 -36.354 1.00 67.38 133 LEU A CA 1
ATOM 959 C C . LEU A 1 133 ? 13.967 -5.936 -36.675 1.00 67.38 133 LEU A C 1
ATOM 961 O O . LEU A 1 133 ? 14.519 -5.534 -37.693 1.00 67.38 133 LEU A O 1
ATOM 965 N N . GLY A 1 134 ? 13.365 -5.112 -35.818 1.00 71.81 134 GLY A N 1
ATOM 966 C CA . GLY A 1 134 ? 13.352 -3.653 -35.970 1.00 71.81 134 GLY A CA 1
ATOM 967 C C . GLY A 1 134 ? 12.074 -3.071 -36.579 1.00 71.81 134 GLY A C 1
ATOM 968 O O . GLY A 1 134 ? 11.708 -1.961 -36.204 1.00 71.81 134 GLY A O 1
ATOM 969 N N . ARG A 1 135 ? 11.304 -3.821 -37.385 1.00 77.50 135 ARG A N 1
ATOM 970 C CA . ARG A 1 135 ? 10.057 -3.308 -38.001 1.00 77.50 135 ARG A CA 1
ATOM 971 C C . ARG A 1 135 ? 9.044 -2.820 -36.964 1.00 77.50 135 ARG A C 1
ATOM 973 O O . ARG A 1 135 ? 8.384 -1.803 -37.146 1.00 77.50 135 ARG A O 1
ATOM 980 N N . THR A 1 136 ? 8.937 -3.535 -35.851 1.00 76.62 136 THR A N 1
ATOM 981 C CA . THR A 1 136 ? 8.083 -3.146 -34.726 1.00 76.62 136 THR A CA 1
ATOM 982 C C . THR A 1 136 ? 8.542 -1.838 -34.083 1.00 76.62 136 THR A C 1
ATOM 984 O O . THR A 1 136 ? 7.707 -0.999 -33.757 1.00 76.62 136 THR A O 1
ATOM 987 N N . ALA A 1 137 ? 9.855 -1.638 -33.931 1.00 78.19 137 ALA A N 1
ATOM 988 C CA . ALA A 1 137 ? 10.406 -0.398 -33.393 1.00 78.19 137 ALA A CA 1
ATOM 989 C C . ALA A 1 137 ? 10.153 0.779 -34.349 1.00 78.19 137 ALA A C 1
ATOM 991 O O . ALA A 1 137 ? 9.737 1.840 -33.899 1.00 78.19 137 ALA A O 1
ATOM 992 N N . GLU A 1 138 ? 10.308 0.576 -35.661 1.00 81.81 138 GLU A N 1
ATOM 993 C CA . GLU A 1 138 ? 9.992 1.583 -36.684 1.00 81.81 138 GLU A CA 1
ATOM 994 C C . GLU A 1 138 ? 8.519 2.007 -36.647 1.00 81.81 138 GLU A C 1
ATOM 996 O O . GLU A 1 138 ? 8.221 3.198 -36.676 1.00 81.81 138 GLU A O 1
ATOM 1001 N N . LEU A 1 139 ? 7.591 1.047 -36.546 1.00 82.25 139 LEU A N 1
ATOM 1002 C CA . LEU A 1 139 ? 6.156 1.334 -36.464 1.00 82.25 139 LEU A CA 1
ATOM 1003 C C . LEU A 1 139 ? 5.792 2.090 -35.180 1.00 82.25 139 LEU A C 1
ATOM 1005 O O . LEU A 1 139 ? 4.986 3.018 -35.225 1.00 82.25 139 LEU A O 1
ATOM 1009 N N . LEU A 1 140 ? 6.401 1.721 -34.049 1.00 79.94 140 LEU A N 1
ATOM 1010 C CA . LEU A 1 140 ? 6.219 2.427 -32.779 1.00 79.94 140 LEU A CA 1
ATOM 1011 C C . LEU A 1 140 ? 6.752 3.862 -32.857 1.00 79.94 140 LEU A C 1
ATOM 1013 O O . LEU A 1 140 ? 6.056 4.787 -32.447 1.00 79.94 140 LEU A O 1
ATOM 1017 N N . LEU A 1 141 ? 7.946 4.059 -33.423 1.00 80.56 141 LEU A N 1
ATOM 1018 C CA . LEU A 1 141 ? 8.539 5.384 -33.615 1.00 80.56 141 LEU A CA 1
ATOM 1019 C C . LEU A 1 141 ? 7.698 6.253 -34.554 1.00 80.56 141 LEU A C 1
ATOM 1021 O O . LEU A 1 141 ? 7.438 7.406 -34.229 1.00 80.56 141 LEU A O 1
ATOM 1025 N N . ALA A 1 142 ? 7.224 5.703 -35.675 1.00 83.12 142 ALA A N 1
ATOM 1026 C CA . ALA A 1 142 ? 6.360 6.420 -36.610 1.00 83.12 142 ALA A CA 1
ATOM 1027 C C . ALA A 1 142 ? 5.030 6.842 -35.961 1.00 83.12 142 ALA A C 1
ATOM 1029 O O . ALA A 1 142 ? 4.586 7.974 -36.146 1.00 83.12 142 ALA A O 1
ATOM 1030 N N . GLY A 1 143 ? 4.418 5.961 -35.161 1.00 80.50 143 GLY A N 1
ATOM 1031 C CA . GLY A 1 143 ? 3.202 6.285 -34.414 1.00 80.50 143 GLY A CA 1
ATOM 1032 C C . GLY A 1 143 ? 3.420 7.369 -33.356 1.00 80.50 143 GLY A C 1
ATOM 1033 O O . GLY A 1 143 ? 2.605 8.279 -33.237 1.00 80.50 143 GLY A O 1
ATOM 1034 N N . LEU A 1 1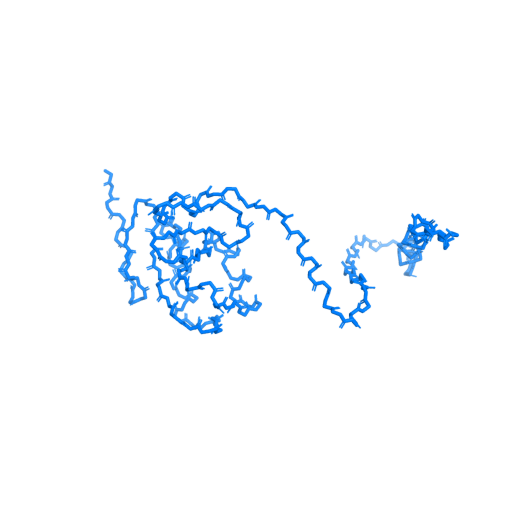44 ? 4.533 7.310 -32.617 1.00 75.25 144 LEU A N 1
ATOM 1035 C CA . LEU A 1 144 ? 4.882 8.318 -31.611 1.00 75.25 144 LEU A CA 1
ATOM 1036 C C . LEU A 1 144 ? 5.228 9.675 -32.240 1.00 75.25 144 LEU A C 1
ATOM 1038 O O . LEU A 1 144 ? 4.809 10.705 -31.721 1.00 75.25 144 LEU A O 1
ATOM 1042 N N . ALA A 1 145 ? 5.939 9.686 -33.369 1.00 75.06 145 ALA A N 1
ATOM 1043 C CA . ALA A 1 145 ? 6.256 10.910 -34.101 1.00 75.06 145 ALA A CA 1
ATOM 1044 C C . ALA A 1 145 ? 4.991 11.601 -34.636 1.00 75.06 145 ALA A C 1
ATOM 1046 O O . ALA A 1 145 ? 4.881 12.818 -34.543 1.00 75.06 145 ALA A O 1
ATOM 1047 N N . GLY A 1 146 ? 3.999 10.837 -35.109 1.00 67.94 146 GLY A N 1
ATOM 1048 C CA . GLY A 1 146 ? 2.716 11.389 -35.563 1.00 67.94 146 GLY A CA 1
ATOM 1049 C C . GLY A 1 146 ? 1.869 12.033 -34.456 1.00 67.94 146 GLY A C 1
ATOM 1050 O O . GLY A 1 146 ? 0.968 12.810 -34.753 1.00 67.94 146 GLY A O 1
ATOM 1051 N N . LEU A 1 147 ? 2.154 11.740 -33.183 1.00 62.31 147 LEU A N 1
ATOM 1052 C CA . LEU A 1 147 ? 1.508 12.384 -32.033 1.00 62.31 147 LEU A CA 1
ATOM 1053 C C . LEU A 1 147 ? 2.203 13.688 -31.610 1.00 62.31 147 LEU A C 1
ATOM 1055 O O . LEU A 1 147 ? 1.590 14.488 -30.905 1.00 62.31 147 LEU A O 1
ATOM 1059 N N . ALA A 1 148 ? 3.454 13.914 -32.027 1.00 57.41 148 ALA A N 1
ATOM 1060 C CA . ALA A 1 148 ? 4.207 15.123 -31.692 1.00 57.41 148 ALA A CA 1
ATOM 1061 C C . ALA A 1 148 ? 3.636 16.383 -32.372 1.00 57.41 148 ALA A C 1
ATOM 1063 O O . ALA A 1 148 ? 3.692 17.461 -31.787 1.00 57.41 148 ALA A O 1
ATOM 1064 N N . ASP A 1 149 ? 3.001 16.238 -33.540 1.00 53.75 149 ASP A N 1
ATOM 1065 C CA . ASP A 1 149 ? 2.355 17.340 -34.277 1.00 53.75 149 ASP A CA 1
ATOM 1066 C C . ASP A 1 149 ? 1.049 17.844 -33.635 1.00 53.75 149 ASP A C 1
ATOM 1068 O O . ASP A 1 149 ? 0.524 18.886 -34.017 1.00 53.75 149 ASP A O 1
ATOM 1072 N N . VAL A 1 150 ? 0.501 17.140 -32.639 1.00 55.50 150 VAL A N 1
ATOM 1073 C CA . VAL A 1 150 ? -0.756 17.538 -31.971 1.00 55.50 150 VAL A CA 1
ATOM 1074 C C . VAL A 1 150 ? -0.511 18.603 -30.883 1.00 55.50 150 VAL A C 1
ATOM 1076 O O . VAL A 1 150 ? -1.460 19.172 -30.347 1.00 55.50 150 VAL A O 1
ATOM 1079 N N . GLY A 1 151 ? 0.755 18.880 -30.546 1.00 45.06 151 GLY A N 1
ATOM 1080 C CA . GLY A 1 151 ? 1.155 19.777 -29.456 1.00 45.06 151 GLY A CA 1
ATOM 1081 C C . GLY A 1 151 ? 1.646 21.169 -29.862 1.00 45.06 151 GLY A C 1
ATOM 1082 O O . GLY A 1 151 ? 1.971 21.944 -28.963 1.00 45.06 151 GLY A O 1
ATOM 1083 N N . ASP A 1 152 ? 1.716 21.506 -31.156 1.00 47.97 152 ASP A N 1
ATOM 1084 C CA . ASP A 1 152 ? 2.174 22.832 -31.600 1.00 47.97 152 ASP A CA 1
ATOM 1085 C C . ASP A 1 152 ? 1.056 23.875 -31.425 1.00 47.97 152 ASP A C 1
ATOM 1087 O O . ASP A 1 152 ? 0.318 24.227 -32.346 1.00 47.97 152 ASP A O 1
ATOM 1091 N N . VAL A 1 153 ? 0.874 24.340 -30.187 1.00 50.62 153 VAL A N 1
ATOM 1092 C CA . VAL A 1 153 ? 0.126 25.570 -29.917 1.00 50.62 153 VAL A CA 1
ATOM 1093 C C . VAL A 1 153 ? 1.077 26.717 -30.240 1.00 50.62 153 VAL A C 1
ATOM 1095 O O . VAL A 1 153 ? 1.971 27.032 -29.455 1.00 50.62 153 VAL A O 1
ATOM 1098 N N . GLY A 1 154 ? 0.923 27.282 -31.440 1.00 43.62 154 GLY A N 1
ATOM 1099 C CA . GLY A 1 154 ? 1.736 28.397 -31.923 1.00 43.62 154 GLY A CA 1
ATOM 1100 C C . GLY A 1 154 ? 1.755 29.593 -30.957 1.00 43.62 154 GLY A C 1
ATOM 1101 O O . GLY A 1 154 ? 0.876 29.716 -30.101 1.00 43.62 154 GLY A O 1
ATOM 1102 N N . PRO A 1 155 ? 2.752 30.489 -31.074 1.00 47.19 155 PRO A N 1
ATOM 1103 C CA . PRO A 1 155 ? 2.929 31.582 -30.125 1.00 47.19 155 PRO A CA 1
ATOM 1104 C C . PRO A 1 155 ? 1.730 32.539 -30.173 1.00 47.19 155 PRO A C 1
ATOM 1106 O O . PRO A 1 155 ? 1.425 33.100 -31.227 1.00 47.19 155 PRO A O 1
ATOM 1109 N N . GLU A 1 156 ? 1.054 32.715 -29.033 1.00 42.22 156 GLU A N 1
ATOM 1110 C CA . GLU A 1 156 ? 0.040 33.759 -28.847 1.00 42.22 156 GLU A CA 1
ATOM 1111 C C . GLU A 1 156 ? 0.656 35.145 -29.103 1.00 42.22 156 GLU A C 1
ATOM 1113 O O . GLU A 1 156 ? 1.763 35.447 -28.644 1.00 42.22 156 GLU A O 1
ATOM 1118 N N . ALA A 1 157 ? -0.074 35.947 -29.882 1.00 40.34 157 ALA A N 1
ATOM 1119 C CA . ALA A 1 157 ? 0.230 37.329 -30.249 1.00 40.34 157 ALA A CA 1
ATOM 1120 C C . ALA A 1 157 ? -0.202 38.329 -29.168 1.00 40.34 157 ALA A C 1
ATOM 1122 O O . ALA A 1 157 ? -1.219 38.062 -28.487 1.00 40.34 157 ALA A O 1
#

pLDDT: mean 82.63, std 17.28, range [40.34, 98.5]

Radius of gyration: 21.8 Å; chains: 1; bounding box: 31×55×57 Å

Secondary structure (DSSP, 8-state):
--------TT--EEETTEEEEE---SEE---HHHHHHHHHHHHTT-EEEEEEETT-EE-HHHHHHHHHTT-EEEEEETTEEEETT---EESSHHHHHTSPPP--------TTPPP-------------TT--TTHHHHHHHHHHHHHHGGG--PPP-